Protein 7OGW (pdb70)

Organism: Neisseria meningitidis serogroup B (strain ATCC BAA-335 / MC58) (NCBI:txid122586)

Solvent-accessible surface area: 4644 Å² total; per-residue (Å²): 119,145,172,107,71,72,54,59,10,41,13,0,85,127,84,123,4,70,4,15,0,83,22,110,110,66,86,98,26,104,13,39,4,63,41,44,79,139,140,17,0,51,3,96,66,149,101,88,50,66,104,8,99,61,146,24,28,76,68,35,70,30,77,125,83,11,142,125

Foldseek 3Di:
DPDPPVVQLVLQQVVVWKKWWAFPVGDIDIAGFPDDDPFWTFGDDPPGTDTHGPVGTDDIGTPDGGDD

Secondary structure (DSSP, 8-state):
--S-HHHHHHHHHHHT--EEEEETTS-EEEEEEEEE-SSEEEEE-SS-EEEEEGGGEEEEEESS----

Nearest PDB structures (foldseek):
  7ogw-assembly1_A  TM=1.015E+00  e=4.062E-12  Neisseria meningitidis
  7oh8-assembly1_B  TM=1.007E+00  e=3.498E-11  Neisseria meningitidis
  7og8-assembly1_A  TM=1.010E+00  e=4.679E-11  Neisseria meningitidis FAM18
  4y91-assembly1_F  TM=9.704E-01  e=6.005E-08  Thermotoga maritima MSB8
  4y91-assembly2_I  TM=9.893E-01  e=1.814E-07  Thermotoga maritima MSB8

InterPro domains:
  IPR005001 RNA-binding protein Hfq [MF_00436] (1-66)
  IPR005001 RNA-binding protein Hfq [PF17209] (8-70)
  IPR005001 RN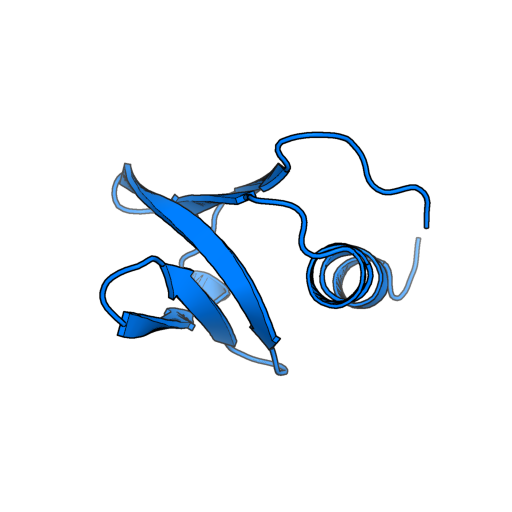A-binding protein Hfq [PTHR34772] (3-81)
  IPR005001 RNA-binding protein Hfq [TIGR02383] (7-66)
  IPR005001 RNA-binding protein Hfq [cd01716] (8-66)
  IPR010920 LSM domain superfamily [SSF50182] (8-71)
  IPR047575 Sm domain [PS52002] (10-70)

Structure (mmCIF, N/CA/C/O backbone):
data_7OGW
#
_entry.id   7OGW
#
_cell.length_a   62.175
_cell.length_b   62.175
_cell.length_c   27.710
_cell.angle_alpha   90.000
_cell.angle_beta   90.000
_cell.angle_gamma   120.000
#
_symmetry.space_group_name_H-M   'P 6'
#
loop_
_entity.id
_entity.type
_entity.pdbx_description
1 polymer 'RNA-binding protein Hfq'
2 water water
#
loop_
_atom_site.group_PDB
_atom_site.id
_atom_site.type_symbol
_atom_site.label_atom_id
_atom_site.label_alt_id
_atom_site.label_comp_id
_atom_site.label_asym_id
_atom_site.label_entity_id
_atom_site.label_seq_id
_atom_site.pdbx_PDB_ins_code
_atom_site.Cartn_x
_atom_site.Cartn_y
_atom_site.Cartn_z
_atom_site.occupancy
_atom_site.B_iso_or_equiv
_atom_site.auth_seq_id
_atom_site.auth_comp_id
_atom_site.auth_asym_id
_atom_site.auth_atom_id
_atom_site.pdbx_PDB_model_num
ATOM 1 N N . GLY A 1 1 ? 11.018 17.179 13.419 1.00 15.15 5 GLY A N 1
ATOM 2 C CA . GLY A 1 1 ? 10.062 18.025 14.099 1.00 15.76 5 GLY A CA 1
ATOM 3 C C . GLY A 1 1 ? 8.910 17.228 14.675 1.00 14.12 5 GLY A C 1
ATOM 4 O O . GLY A 1 1 ? 8.986 15.997 14.701 1.00 17.07 5 GLY A O 1
ATOM 5 N N . GLN A 1 2 ? 7.921 17.923 15.218 1.00 14.36 6 GLN A N 1
ATOM 6 C CA . GLN A 1 2 ? 6.856 17.283 15.976 1.00 14.17 6 GLN A CA 1
ATOM 7 C C . GLN A 1 2 ? 5.528 18.020 15.726 1.00 12.40 6 GLN A C 1
ATOM 8 O O . GLN A 1 2 ? 5.411 19.209 15.716 1.00 13.62 6 GLN A O 1
ATOM 14 N N . MET A 1 3 ? 4.460 17.231 15.514 1.00 12.63 7 MET A N 1
ATOM 15 C CA . MET A 1 3 ? 3.084 17.735 15.516 1.00 14.15 7 MET A CA 1
ATOM 16 C C . MET A 1 3 ? 2.972 18.892 14.401 1.00 14.15 7 MET A C 1
ATOM 17 O O . MET A 1 3 ? 2.500 19.990 14.727 1.00 13.72 7 MET A O 1
ATOM 22 N N . LEU A 1 4 ? 3.397 18.602 13.081 1.00 13.10 8 LEU A N 1
ATOM 23 C CA . LEU A 1 4 ? 3.334 19.547 11.923 1.00 14.58 8 LEU A CA 1
ATOM 24 C C . LEU A 1 4 ? 2.169 19.282 10.947 1.00 10.49 8 LEU A C 1
ATOM 25 O O . LEU A 1 4 ? 1.661 20.233 10.291 1.00 12.78 8 LEU A O 1
ATOM 30 N N . ALA A 1 5 ? 1.735 18.052 10.822 1.00 9.39 9 ALA A N 1
ATOM 31 C CA . ALA A 1 5 ? 0.670 17.722 9.853 1.00 9.01 9 ALA A CA 1
ATOM 32 C C . ALA A 1 5 ? -0.655 18.418 10.186 1.00 9.22 9 ALA A C 1
ATOM 33 O O . ALA A 1 5 ? -1.307 18.920 9.284 1.00 10.55 9 ALA A O 1
ATOM 35 N N . ASP A 1 6 ? -1.015 18.488 11.462 1.00 9.37 10 ASP A N 1
ATOM 36 C CA . ASP A 1 6 ? -2.293 19.123 11.832 1.00 9.21 10 ASP A CA 1
ATOM 37 C C . ASP A 1 6 ? -2.197 20.614 11.635 1.00 9.94 10 ASP A C 1
ATOM 38 O O . ASP A 1 6 ? -3.129 21.208 11.058 1.00 10.58 10 ASP A O 1
ATOM 43 N N . PRO A 1 7 ? -1.132 21.336 12.047 1.00 10.15 11 PRO A N 1
ATOM 44 C CA . PRO A 1 7 ? -1.075 22.772 11.751 1.00 11.22 11 PRO A CA 1
ATOM 45 C C . PRO A 1 7 ? -1.165 23.058 10.269 1.00 9.96 11 PRO A C 1
ATOM 46 O O . PRO A 1 7 ? -1.776 24.033 9.891 1.00 10.59 11 PRO A O 1
ATOM 50 N N . PHE A 1 8 ? -0.571 22.216 9.448 1.00 10.08 12 PHE A N 1
ATOM 51 C CA . PHE A 1 8 ? -0.606 22.422 7.975 1.00 9.87 12 PHE A CA 1
ATOM 52 C C . PHE A 1 8 ? -2.056 22.291 7.500 1.00 9.81 12 PHE A C 1
ATOM 53 O O . PHE A 1 8 ? -2.541 23.231 6.819 1.00 10.38 12 PHE A O 1
ATOM 61 N N . LEU A 1 9 ? -2.739 21.209 7.849 1.00 9.33 13 LEU A N 1
ATOM 62 C CA . LEU A 1 9 ? -4.139 21.048 7.344 1.00 10.00 13 LEU A CA 1
ATOM 63 C C . LEU A 1 9 ? -5.013 22.148 7.964 1.00 9.74 13 LEU A C 1
ATOM 64 O O . LEU A 1 9 ? -5.902 22.634 7.276 1.00 9.95 13 LEU A O 1
ATOM 69 N N A ASN A 1 10 ? -4.815 22.483 9.247 0.60 9.33 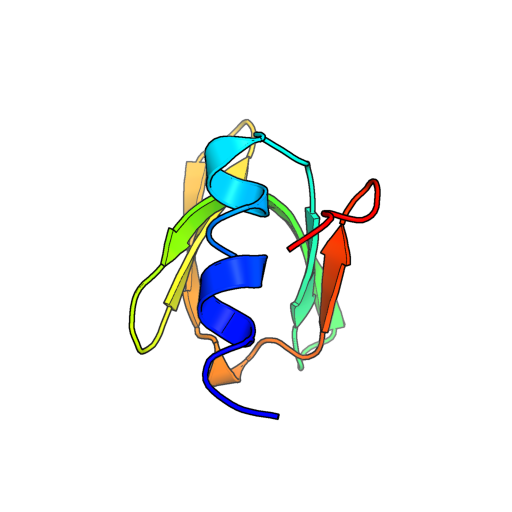14 ASN A N 1
ATOM 70 N N B ASN A 1 10 ? -4.753 2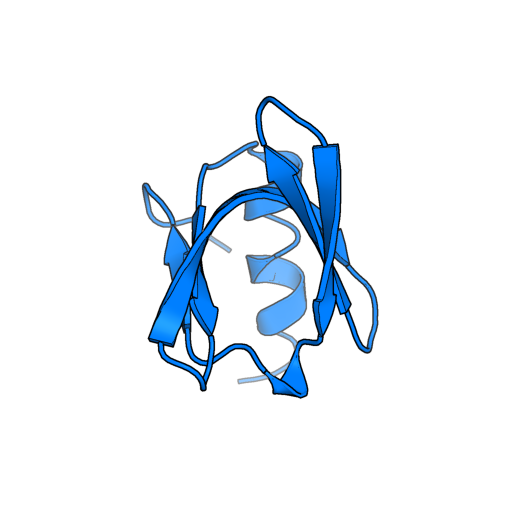2.513 9.207 0.40 9.95 14 ASN A N 1
ATOM 71 C CA A ASN A 1 10 ? -5.630 23.545 9.849 0.60 10.07 14 ASN A CA 1
ATOM 72 C C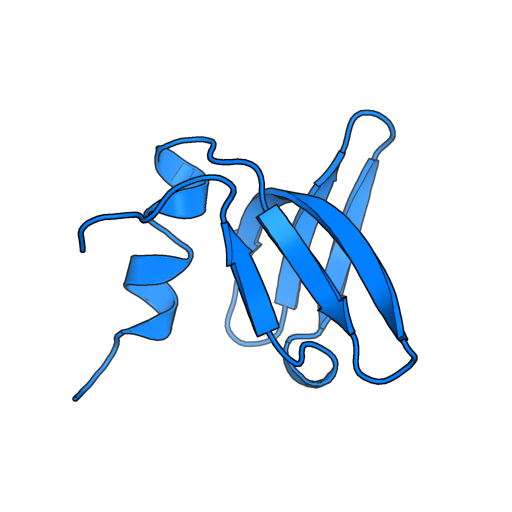A B ASN A 1 10 ? -5.630 23.497 9.839 0.40 10.79 14 ASN A CA 1
ATOM 73 C C A ASN A 1 10 ? -5.443 24.879 9.145 0.60 10.00 14 ASN A C 1
ATOM 74 C C B ASN A 1 10 ? -5.448 24.858 9.142 0.40 10.25 14 ASN A C 1
ATOM 75 O O A ASN A 1 10 ? -6.413 25.617 9.105 0.60 10.92 14 ASN A O 1
ATOM 76 O O B ASN A 1 10 ? -6.451 25.541 8.943 0.40 11.32 14 ASN A O 1
ATOM 85 N N . ALA A 1 11 ? -4.227 25.253 8.750 1.00 10.06 15 ALA A N 1
ATOM 86 C CA . ALA A 1 11 ? -3.975 26.511 8.073 1.00 10.70 15 ALA A CA 1
ATOM 87 C C . ALA A 1 11 ? -4.721 26.521 6.736 1.00 10.09 15 ALA A C 1
ATOM 88 O O . ALA A 1 11 ? -5.360 27.483 6.371 1.00 11.72 15 ALA A O 1
ATOM 90 N N . LEU A 1 12 ? -4.617 25.397 6.011 1.00 10.37 16 LEU A N 1
ATOM 91 C CA . LEU A 1 12 ? -5.355 25.278 4.741 1.00 10.97 16 LEU A CA 1
ATOM 92 C C . LEU A 1 12 ? -6.862 25.425 4.942 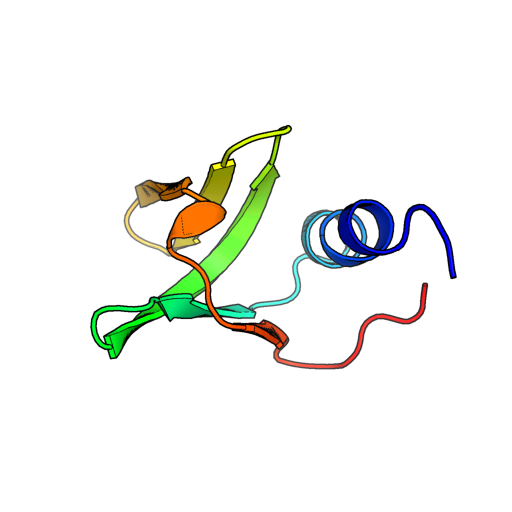1.00 10.57 16 LEU A C 1
ATOM 93 O O . LEU A 1 12 ? -7.526 26.093 4.136 1.00 11.49 16 LEU A O 1
ATOM 98 N N . ARG A 1 13 ? -7.379 24.801 5.989 1.00 10.33 17 ARG A N 1
ATOM 99 C CA . ARG A 1 13 ? -8.810 24.819 6.295 1.00 10.74 17 ARG A CA 1
ATOM 100 C C . ARG A 1 13 ? -9.235 26.247 6.646 1.00 11.05 17 ARG A C 1
ATOM 101 O O . ARG A 1 13 ? -10.229 26.740 6.093 1.00 12.43 17 ARG A O 1
ATOM 109 N N . LYS A 1 14 ? -8.525 26.870 7.564 1.00 11.29 18 LYS A N 1
ATOM 110 C CA . LYS A 1 14 ? -8.926 28.211 8.046 1.00 11.83 18 LYS A CA 1
ATOM 111 C C . LYS A 1 14 ? -8.732 29.294 6.971 1.00 12.99 18 LYS A C 1
ATOM 112 O O . LYS A 1 14 ? -9.520 30.247 6.992 1.00 14.79 18 LYS A O 1
ATOM 118 N N . GLU A 1 15 ? -7.733 29.186 6.098 1.00 12.21 19 GLU A N 1
ATOM 119 C CA . GLU A 1 15 ? -7.408 30.215 5.099 1.00 13.07 19 GLU A CA 1
ATOM 120 C C . GLU A 1 15 ? -8.108 29.894 3.780 1.00 12.81 19 GLU A C 1
ATOM 121 O O . GLU A 1 15 ? -7.935 30.641 2.817 1.00 13.86 19 GLU A O 1
ATOM 127 N N . HIS A 1 16 ? -8.825 28.782 3.720 1.00 11.97 20 HIS A N 1
ATOM 128 C CA . HIS A 1 16 ? -9.588 28.460 2.500 1.00 12.53 20 HIS A CA 1
ATOM 129 C C . HIS A 1 16 ? -8.677 28.372 1.277 1.00 12.34 20 HIS A C 1
ATOM 130 O O . HIS A 1 16 ? -9.072 28.749 0.149 1.00 14.13 20 HIS A O 1
ATOM 137 N N . VAL A 1 17 ? -7.525 27.729 1.436 1.00 11.94 21 VAL A N 1
ATOM 138 C CA . VAL A 1 17 ? -6.564 27.628 0.330 1.00 11.03 21 VAL A CA 1
ATOM 139 C C . VAL A 1 17 ? -6.922 26.394 -0.478 1.00 10.37 21 VAL A C 1
ATOM 140 O O . VAL A 1 17 ? -6.947 25.269 0.026 1.00 11.42 21 VAL A O 1
ATOM 144 N N . PRO A 1 18 ? -7.081 26.521 -1.802 1.00 10.96 22 PRO A N 1
ATOM 145 C CA . PRO A 1 18 ? -7.331 25.352 -2.622 1.00 12.29 22 PRO A CA 1
ATOM 146 C C . PRO A 1 18 ? -6.124 24.412 -2.610 1.00 10.38 22 PRO A C 1
ATOM 147 O O . PRO A 1 18 ? -4.976 24.865 -2.532 1.00 11.72 22 PRO A O 1
ATOM 151 N N . VAL A 1 19 ? -6.432 23.136 -2.645 1.00 10.11 23 VAL A N 1
ATOM 152 C CA . VAL A 1 19 ? -5.390 22.094 -2.669 1.00 9.19 23 VAL A CA 1
ATOM 153 C C . VAL A 1 19 ? -5.620 21.110 -3.811 1.00 9.09 23 VAL A C 1
ATOM 154 O O . VAL A 1 19 ? -6.772 20.923 -4.286 1.00 9.62 23 VAL A O 1
ATOM 158 N N . SER A 1 20 ? -4.539 20.422 -4.156 1.00 9.06 24 SER A N 1
ATOM 159 C CA . SER A 1 20 ? -4.549 19.234 -4.973 1.00 8.97 24 SER A CA 1
ATOM 160 C C . SER A 1 20 ? -4.067 18.070 -4.079 1.00 8.33 24 SER A C 1
ATOM 161 O O . SER A 1 20 ? -2.968 18.173 -3.527 1.00 9.50 24 SER A O 1
ATOM 164 N N . ILE A 1 21 ? -4.858 17.041 -3.986 1.00 8.41 25 ILE A N 1
ATOM 165 C CA . ILE A 1 21 ? -4.520 15.835 -3.201 1.00 8.78 25 ILE A CA 1
ATOM 166 C C . ILE A 1 21 ? -4.257 14.694 -4.157 1.00 7.94 25 ILE A C 1
ATOM 167 O O . ILE A 1 21 ? -5.159 14.285 -4.896 1.00 9.40 25 ILE A O 1
ATOM 172 N N . TYR A 1 22 ? -3.022 14.222 -4.172 1.00 8.02 26 TYR A N 1
ATOM 173 C CA . TYR A 1 22 ? -2.628 13.141 -5.062 1.00 8.04 26 TYR A CA 1
ATOM 174 C C . TYR A 1 22 ? -2.759 11.842 -4.287 1.00 8.17 26 TYR A C 1
ATOM 175 O O . TYR A 1 22 ? -2.121 11.670 -3.248 1.00 12.10 26 TYR A O 1
ATOM 184 N N . LEU A 1 23 ? -3.505 10.898 -4.805 1.00 8.07 27 LEU A N 1
ATOM 185 C CA . LEU A 1 23 ? -3.752 9.599 -4.181 1.00 8.13 27 LEU A CA 1
ATOM 186 C C . LEU A 1 23 ? -2.858 8.536 -4.735 1.00 8.61 27 LEU A C 1
ATOM 187 O O . LEU A 1 23 ? -2.272 8.689 -5.847 1.00 11.05 27 LEU A O 1
ATOM 192 N N . VAL A 1 24 ? -2.698 7.452 -4.006 1.00 9.37 28 VAL A N 1
ATOM 193 C CA . VAL A 1 24 ? -1.753 6.373 -4.380 1.00 10.79 28 VAL A CA 1
ATOM 194 C C . VAL A 1 24 ? -2.134 5.636 -5.667 1.00 11.42 28 VAL A C 1
ATOM 195 O O . VAL A 1 24 ? -1.247 4.930 -6.180 1.00 15.79 28 VAL A O 1
ATOM 199 N N . ASN A 1 25 ? -3.375 5.726 -6.125 1.00 11.37 29 ASN A N 1
ATOM 200 C CA . ASN A 1 25 ? -3.903 5.140 -7.398 1.00 13.98 29 ASN A CA 1
ATOM 201 C C . ASN A 1 25 ? -3.742 6.101 -8.572 1.00 12.07 29 ASN A C 1
ATOM 202 O O . ASN A 1 25 ? -4.280 5.768 -9.655 1.00 14.01 29 ASN A O 1
ATOM 207 N N . GLY A 1 26 ? -3.223 7.279 -8.372 1.00 10.85 30 GLY A N 1
ATOM 208 C CA . GLY A 1 26 ? -3.051 8.242 -9.418 1.00 11.64 30 GLY A CA 1
ATOM 209 C C . GLY A 1 26 ? -4.173 9.225 -9.594 1.00 11.59 30 GLY A C 1
ATOM 210 O O . GLY A 1 26 ? -4.006 10.156 -10.393 1.00 14.74 30 GLY A O 1
ATOM 211 N N . ILE A 1 27 ? -5.269 9.106 -8.881 1.00 9.83 31 ILE A N 1
ATOM 212 C CA . ILE A 1 27 ? -6.290 10.111 -8.830 1.00 10.25 31 ILE A CA 1
ATOM 213 C C . ILE A 1 27 ? -5.700 11.379 -8.206 1.00 9.13 31 ILE A C 1
ATOM 214 O O . ILE A 1 27 ? -5.029 11.326 -7.214 1.00 9.84 31 ILE A O 1
ATOM 219 N N . LYS A 1 28 ? -6.060 12.522 -8.803 1.00 9.77 32 LYS A N 1
ATOM 220 C CA . LYS A 1 28 ? -5.808 13.827 -8.244 1.00 9.21 32 LYS A CA 1
ATOM 221 C C . LYS A 1 28 ? -7.154 14.455 -7.907 1.00 9.63 32 LYS A C 1
ATOM 222 O O . LYS A 1 28 ? -7.997 14.646 -8.826 1.00 12.16 32 LYS A O 1
ATOM 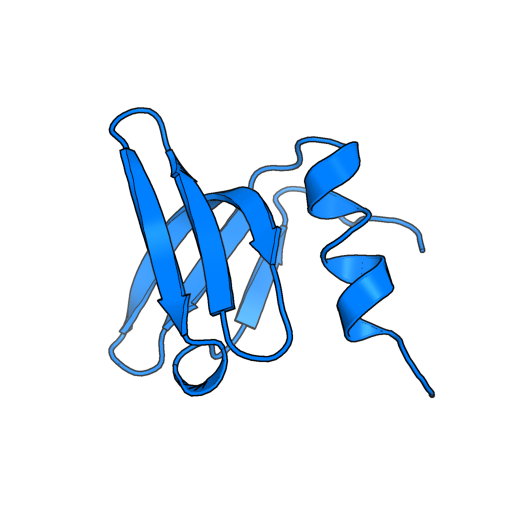228 N N . LEU A 1 29 ? -7.349 14.815 -6.649 1.00 8.93 33 LEU A N 1
ATOM 229 C CA . LEU A 1 29 ? -8.564 15.505 -6.181 1.00 9.08 33 LEU A CA 1
ATOM 230 C C . LEU A 1 29 ? -8.206 16.990 -5.974 1.00 9.05 33 LEU A C 1
ATOM 231 O O . LEU A 1 29 ? -7.100 17.294 -5.588 1.00 10.79 33 LEU A O 1
ATOM 236 N N . GLN A 1 30 ? -9.158 17.882 -6.228 1.00 9.99 34 GLN A N 1
ATOM 237 C CA . GLN A 1 30 ? -8.990 19.300 -5.961 1.00 10.15 34 GLN A CA 1
ATOM 238 C C . GLN A 1 30 ? -10.165 19.803 -5.130 1.00 10.72 34 GLN A C 1
ATOM 239 O O . GLN A 1 30 ? -11.299 19.402 -5.374 1.00 12.35 34 GLN A O 1
ATOM 245 N N . GLY A 1 31 ? -9.896 20.712 -4.216 1.00 9.98 35 GLY A N 1
ATOM 246 C CA . GLY A 1 31 ? -10.948 21.371 -3.475 1.00 10.72 35 GLY A CA 1
ATOM 247 C C . GLY A 1 31 ? -10.397 22.054 -2.254 1.00 10.22 35 GLY A C 1
ATOM 248 O O . GLY A 1 31 ? -9.205 22.374 -2.189 1.00 10.83 35 GLY A O 1
ATOM 249 N N . GLN A 1 32 ? -11.272 22.261 -1.309 1.00 9.36 36 GLN A N 1
ATOM 250 C CA . GLN A 1 32 ? -10.989 22.882 -0.022 1.00 10.51 36 GLN A CA 1
ATOM 251 C C . GLN A 1 32 ? -10.940 21.847 1.069 1.00 9.43 36 GLN A C 1
ATOM 252 O O . GLN A 1 32 ? -11.845 20.982 1.130 1.00 9.44 36 GLN A O 1
ATOM 258 N N . VAL A 1 33 ? -10.003 21.947 1.999 1.00 8.91 37 VAL A N 1
ATOM 259 C CA . VAL A 1 33 ? -9.981 21.122 3.208 1.00 8.37 37 VAL A CA 1
ATOM 260 C C . VAL A 1 33 ? -11.072 21.596 4.126 1.00 9.03 37 VAL A C 1
ATOM 261 O O . VAL A 1 33 ? -10.962 22.681 4.702 1.00 11.11 37 VAL A O 1
ATOM 265 N N . GLU A 1 34 ? -12.103 20.808 4.278 1.00 9.02 38 GLU A N 1
ATOM 266 C CA . GLU A 1 34 ? -13.234 21.179 5.150 1.00 10.03 38 GLU A CA 1
ATOM 267 C C . GLU A 1 34 ? -12.958 20.837 6.609 1.00 9.93 38 GLU A C 1
ATOM 268 O O . GLU A 1 34 ? -13.275 21.621 7.517 1.00 11.45 38 GLU A O 1
ATOM 274 N N . SER A 1 35 ? -12.392 19.660 6.827 1.00 10.24 39 SER A N 1
ATOM 275 C CA . SER A 1 35 ? -12.120 19.157 8.184 1.00 9.97 39 SER A CA 1
ATOM 276 C C . SER A 1 35 ? -11.231 17.935 8.026 1.00 8.86 39 SER A C 1
ATOM 277 O O . SER A 1 35 ? -11.014 17.433 6.919 1.00 9.26 39 SER A O 1
ATOM 280 N N . PHE A 1 36 ? -10.721 17.474 9.120 1.00 9.29 40 PHE A N 1
ATOM 281 C CA . PHE A 1 36 ? -9.908 16.229 9.137 1.00 8.62 40 PHE A CA 1
ATOM 282 C C . PHE A 1 36 ? -9.933 15.632 10.543 1.00 8.69 40 PHE A C 1
ATOM 283 O O . PHE A 1 36 ? -10.208 16.326 11.527 1.00 9.64 40 PHE A O 1
ATOM 291 N N . ASP A 1 37 ? -9.599 14.344 10.629 1.00 8.32 41 ASP A N 1
ATOM 292 C CA . ASP A 1 37 ? -9.414 13.688 11.910 1.00 8.83 41 ASP A CA 1
ATOM 293 C C . ASP A 1 37 ? -8.214 12.771 11.843 1.00 8.45 41 ASP A C 1
ATOM 294 O O . ASP A 1 37 ? -7.356 12.934 10.955 1.00 8.94 41 ASP A O 1
ATOM 299 N N . GLN A 1 38 ? -8.075 11.864 12.786 1.00 8.95 42 GLN A N 1
ATOM 300 C CA . GLN A 1 38 ? -6.894 10.995 12.788 1.00 9.34 42 GLN A CA 1
ATOM 301 C C . GLN A 1 38 ? -6.733 10.251 11.447 1.00 8.92 42 GLN A C 1
ATOM 302 O O . GLN A 1 38 ? -5.596 10.008 11.044 1.00 10.65 42 GLN A O 1
ATOM 308 N N . TYR A 1 39 ? -7.810 9.846 10.833 1.00 8.52 43 TYR A N 1
ATOM 309 C CA . TYR A 1 39 ? -7.791 8.960 9.653 1.00 8.89 43 TYR A CA 1
ATOM 310 C C . TYR A 1 39 ? -8.139 9.601 8.340 1.00 7.89 43 TYR A C 1
ATOM 311 O O . TYR A 1 39 ? -7.765 8.995 7.285 1.00 8.05 43 TYR A O 1
ATOM 320 N N . VAL A 1 40 ? -8.915 10.666 8.299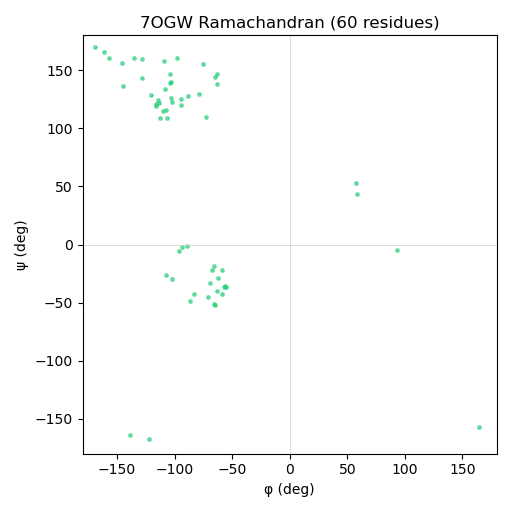 1.00 7.40 44 VAL A N 1
ATOM 321 C CA . VAL A 1 40 ? -9.501 11.148 7.030 1.00 7.31 44 VAL A CA 1
ATOM 322 C C . VAL A 1 40 ? -9.353 12.661 6.925 1.00 7.31 44 VAL A C 1
ATOM 323 O O . VAL A 1 40 ? -9.194 13.394 7.893 1.00 7.96 44 VAL A O 1
ATOM 327 N N . VAL A 1 41 ? -9.477 13.088 5.680 1.00 7.51 45 VAL A N 1
ATOM 328 C CA . VAL A 1 41 ? -9.617 14.475 5.274 1.00 7.54 45 VAL A CA 1
ATOM 329 C C . VAL A 1 41 ? -10.950 14.592 4.524 1.00 7.44 45 VAL A C 1
ATOM 330 O O . VAL A 1 41 ? -11.171 13.850 3.577 1.00 8.48 45 VAL A O 1
ATOM 334 N N . LEU A 1 42 ? -11.778 15.551 4.920 1.00 7.69 46 LEU A N 1
ATOM 335 C CA . LEU A 1 42 ? -13.015 15.841 4.198 1.00 8.49 46 LEU A CA 1
ATOM 336 C C . LEU A 1 42 ? -12.676 16.972 3.223 1.00 8.72 46 LEU A C 1
ATOM 337 O O . LEU A 1 42 ? -12.237 18.056 3.630 1.00 9.56 46 LEU A O 1
ATOM 342 N N . LEU A 1 43 ? -12.845 16.706 1.939 1.00 8.02 47 LEU A N 1
ATOM 343 C CA . LEU A 1 43 ? -12.423 17.575 0.825 1.00 8.92 47 LEU A CA 1
ATOM 344 C C . LEU A 1 43 ? -13.660 18.019 0.078 1.00 8.17 47 LEU A C 1
ATOM 345 O O . LEU A 1 43 ? -14.430 17.154 -0.413 1.00 8.90 47 LEU A O 1
ATOM 350 N N . ARG A 1 44 ? -13.894 19.332 -0.017 1.00 8.55 48 ARG A N 1
ATOM 351 C CA . ARG A 1 44 ? -15.106 19.851 -0.637 1.00 9.05 48 ARG A CA 1
ATOM 352 C C . ARG A 1 44 ? -14.746 20.464 -1.977 1.00 9.73 48 ARG A C 1
ATOM 353 O O . ARG A 1 44 ? -13.845 21.320 -2.079 1.00 11.05 48 ARG A O 1
ATOM 361 N N . ASN A 1 45 ? -15.483 20.173 -2.983 1.00 13.40 49 ASN A N 1
ATOM 362 C CA . ASN A 1 45 ? -15.408 20.913 -4.259 1.00 15.96 49 ASN A CA 1
ATOM 363 C C . ASN A 1 45 ? -16.804 21.456 -4.535 1.00 15.21 49 ASN A C 1
ATOM 364 O O . ASN A 1 45 ? -17.667 21.402 -3.676 1.00 16.66 49 ASN A O 1
ATOM 369 N N . THR A 1 46 ? -17.065 21.953 -5.754 1.00 18.96 50 THR A N 1
ATOM 370 C CA . THR A 1 46 ? -18.352 22.588 -6.046 1.00 23.01 50 THR A CA 1
ATOM 371 C C . THR A 1 46 ? -19.454 21.550 -6.004 1.00 18.00 50 THR A C 1
ATOM 372 O O . THR A 1 46 ? -20.588 22.008 -5.874 1.00 24.01 50 THR A O 1
ATOM 376 N N . SER A 1 47 ? -19.176 20.258 -6.160 1.00 17.22 51 SER A N 1
ATOM 377 C CA . SER A 1 47 ? -20.255 19.236 -6.175 1.00 19.32 51 SER A CA 1
ATOM 378 C C . SER A 1 47 ? -20.645 18.724 -4.789 1.00 24.52 51 SER A C 1
ATOM 379 O O . SER A 1 47 ? -21.841 18.558 -4.485 1.00 40.53 51 SER A O 1
ATOM 382 N N . VAL A 1 48 ? -19.647 18.346 -3.985 1.00 15.50 52 VAL A N 1
ATOM 383 C CA . VAL A 1 48 ? -19.883 17.526 -2.775 1.00 13.53 52 VAL A CA 1
ATOM 384 C C . VAL A 1 48 ? -18.674 17.639 -1.835 1.00 11.81 52 VAL A C 1
ATOM 385 O O . VAL A 1 48 ? -17.573 18.028 -2.267 1.00 11.62 52 VAL A O 1
ATOM 389 N N . THR A 1 49 ? -18.868 17.200 -0.602 1.00 11.54 53 THR A N 1
ATOM 390 C CA . THR A 1 49 ? -17.748 16.940 0.303 1.00 9.68 53 THR A CA 1
ATOM 391 C C . THR A 1 49 ? -17.540 15.423 0.320 1.00 9.86 53 THR A C 1
ATOM 392 O O . THR A 1 49 ? -18.480 14.663 0.599 1.00 10.62 53 THR A O 1
ATOM 396 N N . GLN A 1 50 ? -16.328 14.961 -0.022 1.00 8.64 54 GLN A N 1
ATOM 397 C CA . GLN A 1 50 ? -15.963 13.560 -0.051 1.00 8.40 54 GLN A CA 1
ATOM 398 C C . GLN A 1 50 ? -14.989 13.268 1.108 1.00 7.65 54 GLN A C 1
ATOM 399 O O . GLN A 1 50 ? -14.304 14.161 1.580 1.00 9.23 54 GLN A O 1
ATOM 405 N N . MET A 1 51 ? -14.926 11.990 1.483 1.00 7.49 55 MET A N 1
ATOM 406 C CA . MET A 1 51 ? -14.064 11.569 2.603 1.00 7.39 55 MET A CA 1
ATOM 407 C C . MET A 1 51 ? -12.854 10.810 2.027 1.00 6.86 55 MET A C 1
ATOM 408 O O . MET A 1 51 ? -13.004 9.718 1.497 1.00 8.22 55 MET A O 1
ATOM 413 N N . VAL A 1 52 ? -11.681 11.404 2.226 1.00 7.05 56 VAL A N 1
ATOM 414 C CA . VAL A 1 52 ? -10.427 10.896 1.703 1.00 6.77 56 VAL A CA 1
ATOM 415 C C . VAL A 1 52 ? -9.666 10.238 2.825 1.00 6.83 56 VAL A C 1
ATOM 416 O O . VAL A 1 52 ? -9.438 10.876 3.871 1.00 8.02 56 VAL A O 1
ATOM 420 N N . TYR A 1 53 ? -9.249 8.992 2.677 1.00 6.88 57 TYR A N 1
ATOM 421 C CA . TYR A 1 53 ? -8.434 8.346 3.744 1.00 7.25 57 TYR A CA 1
ATOM 422 C C . TYR A 1 53 ? -6.988 8.830 3.638 1.00 6.74 57 TYR A C 1
ATOM 423 O O . TYR A 1 53 ? -6.365 8.729 2.569 1.00 7.29 57 TYR A O 1
ATOM 432 N N . LYS A 1 54 ? -6.426 9.279 4.756 1.00 6.84 58 LYS A N 1
ATOM 433 C CA . LYS A 1 54 ? -5.044 9.697 4.769 1.00 6.72 58 LYS A CA 1
ATOM 434 C C . LYS A 1 54 ? -4.103 8.610 4.279 1.00 6.72 58 LYS A C 1
ATOM 435 O O . LYS A 1 54 ? -3.104 8.913 3.626 1.00 7.13 58 LYS A O 1
ATOM 441 N N . HIS A 1 55 ? -4.396 7.335 4.585 1.00 6.78 59 HIS A N 1
ATOM 442 C CA . HIS A 1 55 ? -3.503 6.247 4.158 1.00 7.41 59 HIS A CA 1
ATOM 443 C C . HIS A 1 55 ? -3.337 6.196 2.642 1.00 7.29 59 HIS A C 1
ATOM 444 O O . HIS A 1 55 ? -2.369 5.582 2.193 1.00 9.66 59 HIS A O 1
ATOM 451 N N . ALA A 1 56 ? -4.267 6.745 1.887 1.00 7.20 60 ALA A N 1
ATOM 452 C CA . ALA A 1 56 ? -4.279 6.747 0.427 1.00 7.32 60 ALA A CA 1
ATOM 453 C C . ALA A 1 56 ? -3.695 8.032 -0.159 1.00 7.12 60 ALA A C 1
ATOM 454 O O . ALA A 1 56 ? -3.608 8.144 -1.381 1.00 8.32 60 ALA A O 1
ATOM 456 N N . ILE A 1 57 ? -3.367 9.014 0.681 1.00 6.76 61 ILE A N 1
ATOM 457 C CA . ILE A 1 57 ? -2.798 10.284 0.194 1.00 6.84 61 ILE A CA 1
ATOM 458 C C . ILE A 1 57 ? -1.297 10.161 0.089 1.00 6.89 61 ILE A C 1
ATOM 459 O O . ILE A 1 57 ? -0.642 9.692 1.022 1.00 7.65 61 ILE A O 1
ATOM 464 N N A SER A 1 58 ? -0.765 10.571 -1.044 0.60 6.33 62 SER A N 1
ATOM 465 N N B SER A 1 58 ? -0.777 10.603 -1.055 0.40 7.18 62 SER A N 1
ATOM 466 C CA A SER A 1 58 ? 0.706 10.656 -1.153 0.60 6.66 62 SER A CA 1
ATOM 467 C CA B SER A 1 58 ? 0.682 10.666 -1.331 0.40 8.08 62 SER A CA 1
ATOM 468 C C A SER A 1 58 ? 1.176 12.087 -0.804 0.60 6.71 62 SER A C 1
ATOM 469 C C B SER A 1 58 ? 1.254 12.037 -0.972 0.40 7.46 62 SER A C 1
ATOM 470 O O A SER A 1 58 ? 2.076 12.225 0.045 0.60 6.88 62 SER A O 1
A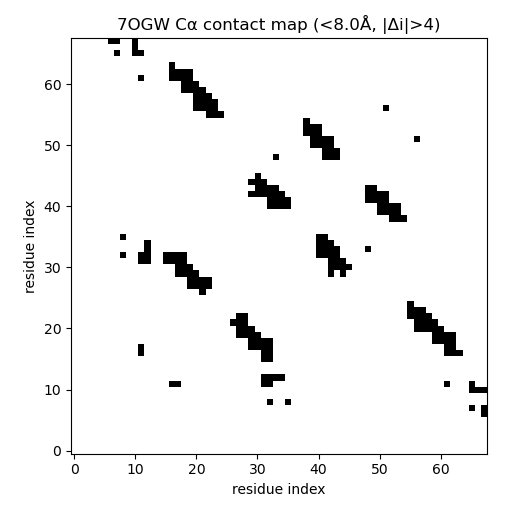TOM 471 O O B SER A 1 58 ? 2.295 12.063 -0.289 0.40 6.96 62 SER A O 1
ATOM 476 N N . THR A 1 59 ? 0.631 13.114 -1.439 1.00 7.10 63 THR A N 1
ATOM 477 C CA . THR A 1 59 ? 1.051 14.486 -1.184 1.00 7.49 63 THR A CA 1
ATOM 478 C C . THR A 1 59 ? -0.135 15.402 -1.337 1.00 7.59 63 THR A C 1
ATOM 479 O O . THR A 1 59 ? -1.034 15.161 -2.163 1.00 8.42 63 THR A O 1
ATOM 483 N N . ILE A 1 60 ? -0.125 16.481 -0.546 1.00 7.46 64 ILE A N 1
ATOM 484 C CA . ILE A 1 60 ? -1.103 17.568 -0.596 1.00 8.20 64 ILE A CA 1
ATOM 485 C C . ILE A 1 60 ? -0.358 18.830 -0.999 1.00 7.83 64 ILE A C 1
ATOM 486 O O . ILE A 1 60 ? 0.555 19.297 -0.319 1.00 8.24 64 ILE A O 1
ATOM 491 N N . VAL A 1 61 ? -0.755 19.409 -2.144 1.00 8.18 65 VAL A N 1
ATOM 492 C CA . VAL A 1 61 ? -0.088 20.538 -2.791 1.00 8.74 65 VAL A CA 1
ATOM 493 C C . VAL A 1 61 ? -1.008 21.740 -2.709 1.00 8.35 65 VAL A C 1
ATOM 494 O O . VAL A 1 61 ? -2.058 21.759 -3.381 1.00 9.05 65 VAL A O 1
ATOM 498 N N . PRO A 1 62 ? -0.706 22.740 -1.901 1.00 8.56 66 PRO A N 1
ATOM 499 C CA . PRO A 1 62 ? -1.531 23.911 -1.862 1.00 9.61 66 PRO A CA 1
ATOM 500 C C . PRO A 1 62 ? -1.325 24.800 -3.067 1.00 9.89 66 PRO A C 1
ATOM 501 O O . PRO A 1 62 ? -0.285 24.810 -3.652 1.00 11.45 66 PRO A O 1
ATOM 505 N N . ALA A 1 63 ? -2.328 25.578 -3.383 1.00 11.30 67 ALA A N 1
ATOM 506 C CA . ALA A 1 63 ? -2.203 26.591 -4.435 1.00 13.97 67 ALA A CA 1
ATOM 507 C C . ALA A 1 63 ? -1.150 27.667 -4.105 1.00 15.06 67 ALA A C 1
ATOM 508 O O . ALA A 1 63 ? -0.581 28.213 -5.046 1.00 18.62 67 ALA A O 1
ATOM 510 N N . ARG A 1 64 ? -0.912 27.946 -2.825 1.00 15.67 68 ARG A N 1
ATOM 511 C CA . ARG A 1 64 ? 0.156 28.816 -2.272 1.00 15.86 68 ARG A CA 1
ATOM 512 C C . ARG A 1 64 ? 0.605 28.224 -0.931 1.00 15.63 68 ARG A C 1
ATOM 513 O O . ARG A 1 64 ? -0.211 27.576 -0.276 1.00 17.40 68 ARG A O 1
ATOM 521 N N . SER A 1 65 ? 1.839 28.519 -0.489 1.00 16.06 69 SER A N 1
ATOM 522 C CA . SER A 1 65 ? 2.352 28.035 0.808 1.00 15.33 69 SER A CA 1
ATOM 523 C C . SER A 1 65 ? 1.511 28.615 1.897 1.00 15.99 69 SER A C 1
ATOM 524 O O . SER A 1 65 ? 1.111 29.789 1.832 1.00 18.67 69 SER A O 1
ATOM 527 N N . VAL A 1 66 ? 1.347 27.846 2.959 1.00 18.18 70 VAL A N 1
ATOM 528 C CA . VAL A 1 66 ? 0.793 28.325 4.240 1.00 18.64 70 VAL A CA 1
ATOM 529 C C . VAL A 1 66 ? 1.963 28.502 5.217 1.00 17.92 70 VAL A C 1
ATOM 530 O O . VAL A 1 66 ? 2.877 27.682 5.303 1.00 21.95 70 VAL A O 1
ATOM 534 N N . ASN A 1 67 ? 1.907 29.574 5.995 1.00 20.36 71 ASN A N 1
ATOM 535 C CA . ASN A 1 67 ? 3.046 29.871 6.895 1.00 30.35 71 ASN A CA 1
ATOM 536 C C . ASN A 1 67 ? 2.560 29.518 8.308 1.00 26.84 71 ASN A C 1
ATOM 537 O O . ASN A 1 67 ? 1.672 30.238 8.825 1.00 42.30 71 ASN A O 1
ATOM 542 N N . LEU A 1 68 ? 3.116 28.415 8.862 1.00 26.99 72 LEU A N 1
ATOM 543 C CA . LEU A 1 68 ? 2.730 27.721 10.138 1.00 30.39 72 LEU A CA 1
ATOM 544 C C . LEU A 1 68 ? 3.312 28.447 11.358 1.00 37.29 72 LEU A C 1
ATOM 545 O O . LEU A 1 68 ? 4.229 29.266 11.277 1.00 40.76 72 LEU A O 1
#

Radius of gyration: 11.2 Å; Cα contacts (8 Å, |Δi|>4): 121; chains: 1; bounding box: 30×25×25 Å

Sequence (68 aa):
GQMLADPFLNNALRKEHVPVSIYLVNGIKLQGQVESFDQYVVLLRNTSVTQMVYKHAISSTIVPARSVNL

B-factor: mean 16.24, std 10.96, range [6.11, 127.41]